Protein AF-A0A4V2YPP8-F1 (afdb_monomer_lite)

Organism: NCBI:txid190195

Foldseek 3Di:
DDWDQDPPRAIEAEQDPDPPDPDQWDDFQRYIYGPDDPVVVVQPLLVLLNVLNNVVCVVCVTPVCVVLLVVLQVVCCLFFVGSQQRRVSNVSSPVVSNVHDRGHTDHSVVSVVVVVVVVVPPDPDD

Secondary structure (DSSP, 8-state):
-EEEEPGGG-EEEE----S----SEEEETTEEEESS-GGGG--HHHHHHHHHHHHHHHHTTSTTHHHHHHHHHHHHHHHHS-SSTT-HHHHHT-TTTTTPPP-----HHHHHHHHHHHHHHS----

Sequence (126 aa):
AKVTRGPRGLFFANGYRLGFPVAGAFTIGNVVLSKHDVSYFDSELLVKHEERHSWQYFCLLGLPMLPLYVVGVVASWLLTGCPASRNPFERLASLQDGGYAERPVQPINRTVTQAFSALRSRPKAP

Radius of gyration: 16.11 Å; chains: 1; bounding box: 41×34×38 Å

Structure (mmCIF, N/CA/C/O backbone):
data_AF-A0A4V2YPP8-F1
#
_entry.id   AF-A0A4V2YPP8-F1
#
loop_
_atom_site.group_PDB
_atom_site.id
_atom_site.type_symbol
_atom_site.label_atom_id
_atom_site.label_alt_id
_atom_site.label_comp_id
_atom_site.label_asym_id
_atom_site.label_entity_id
_atom_site.label_seq_id
_atom_site.pdbx_PDB_ins_code
_atom_site.Cartn_x
_atom_site.Cartn_y
_atom_site.Cartn_z
_atom_site.occupancy
_atom_site.B_iso_or_equiv
_atom_site.auth_seq_id
_atom_site.auth_comp_id
_atom_site.auth_asym_id
_atom_site.auth_atom_id
_atom_site.pdbx_PDB_model_num
ATOM 1 N N . ALA A 1 1 ? 4.424 -14.856 -12.449 1.00 67.31 1 ALA A N 1
ATOM 2 C CA . ALA A 1 1 ? 4.455 -13.386 -12.368 1.00 67.31 1 ALA A CA 1
ATOM 3 C C . ALA A 1 1 ? 5.244 -12.861 -13.559 1.00 67.31 1 ALA A C 1
ATOM 5 O O . ALA A 1 1 ? 6.254 -13.468 -13.902 1.00 67.31 1 ALA A O 1
ATOM 6 N N . LYS A 1 2 ? 4.771 -11.798 -14.210 1.00 80.00 2 LYS A N 1
ATOM 7 C CA . LYS A 1 2 ? 5.473 -11.101 -15.294 1.00 80.00 2 LYS A CA 1
ATOM 8 C C . LYS A 1 2 ? 6.089 -9.835 -14.710 1.00 80.00 2 LYS A C 1
ATOM 10 O O . LYS A 1 2 ? 5.387 -9.088 -14.037 1.00 80.00 2 LYS A O 1
ATOM 15 N N . VAL A 1 3 ? 7.383 -9.623 -14.938 1.00 81.44 3 VAL A N 1
ATOM 16 C CA . VAL A 1 3 ? 8.091 -8.431 -14.456 1.00 81.44 3 VAL A CA 1
ATOM 17 C C . VAL A 1 3 ? 8.249 -7.447 -15.606 1.00 81.44 3 VAL A C 1
ATOM 19 O O . VAL A 1 3 ? 8.711 -7.813 -16.685 1.00 81.44 3 VAL A O 1
ATOM 22 N N . THR A 1 4 ? 7.872 -6.200 -15.365 1.00 83.12 4 THR A N 1
ATOM 23 C CA . THR A 1 4 ? 7.940 -5.101 -16.330 1.00 83.12 4 THR A CA 1
ATOM 24 C C . THR A 1 4 ? 8.600 -3.903 -15.666 1.00 83.12 4 THR A C 1
ATOM 26 O O . THR A 1 4 ? 8.417 -3.676 -14.473 1.00 83.12 4 THR A O 1
ATOM 29 N N . ARG A 1 5 ? 9.388 -3.130 -16.416 1.00 81.50 5 ARG A N 1
ATOM 30 C CA . ARG A 1 5 ? 9.942 -1.875 -15.896 1.00 81.50 5 ARG A CA 1
ATOM 31 C C . ARG A 1 5 ? 8.859 -0.806 -15.892 1.00 81.50 5 ARG A C 1
ATOM 33 O O . ARG A 1 5 ? 8.264 -0.535 -16.931 1.00 81.50 5 ARG A O 1
ATOM 40 N N . GLY A 1 6 ? 8.626 -0.237 -14.720 1.00 78.75 6 GLY A N 1
ATOM 41 C CA . GLY A 1 6 ? 7.782 0.922 -14.516 1.00 78.75 6 GLY A CA 1
ATOM 42 C C . GLY A 1 6 ? 8.563 2.232 -14.641 1.00 78.75 6 GLY A C 1
ATOM 43 O O . GLY A 1 6 ? 9.799 2.240 -14.700 1.00 78.75 6 GLY A O 1
ATOM 44 N N . PRO A 1 7 ? 7.851 3.365 -14.685 1.00 77.81 7 PRO A N 1
ATOM 45 C CA . PRO A 1 7 ? 8.468 4.681 -14.613 1.00 77.81 7 PRO A CA 1
ATOM 46 C C . PRO A 1 7 ? 9.205 4.876 -13.274 1.00 77.81 7 PRO A C 1
ATOM 48 O O . PRO A 1 7 ? 8.935 4.196 -12.284 1.00 77.81 7 PRO A O 1
ATOM 51 N N . ARG A 1 8 ? 10.150 5.827 -13.242 1.00 73.44 8 ARG A N 1
ATOM 52 C CA . ARG A 1 8 ? 10.857 6.271 -12.017 1.00 73.44 8 ARG A CA 1
ATOM 53 C C . ARG A 1 8 ? 11.686 5.182 -11.311 1.00 73.44 8 ARG A C 1
ATOM 55 O O . ARG A 1 8 ? 11.985 5.293 -10.130 1.00 73.44 8 ARG A O 1
ATOM 62 N N . GLY A 1 9 ? 12.103 4.151 -12.051 1.00 76.06 9 GLY A N 1
ATOM 63 C CA . GLY A 1 9 ? 12.982 3.086 -11.547 1.00 76.06 9 GLY A CA 1
ATOM 64 C C . GLY A 1 9 ? 12.264 1.961 -10.794 1.00 76.06 9 GLY A C 1
ATOM 65 O O . GLY A 1 9 ? 12.933 1.089 -10.234 1.00 76.06 9 GLY A O 1
ATOM 66 N N . LEU A 1 10 ? 10.927 1.961 -10.804 1.00 81.94 10 LEU A N 1
ATOM 67 C CA . LEU A 1 10 ? 10.106 0.902 -10.224 1.00 81.94 10 LEU A CA 1
ATOM 68 C C . LEU A 1 10 ? 10.043 -0.324 -11.143 1.00 81.94 10 LEU A C 1
ATOM 70 O O . LEU A 1 10 ? 10.106 -0.223 -12.369 1.00 81.94 10 LEU A O 1
ATOM 74 N N . PHE A 1 11 ? 9.884 -1.500 -10.552 1.00 82.88 11 PHE A N 1
ATOM 75 C CA . PHE A 1 11 ?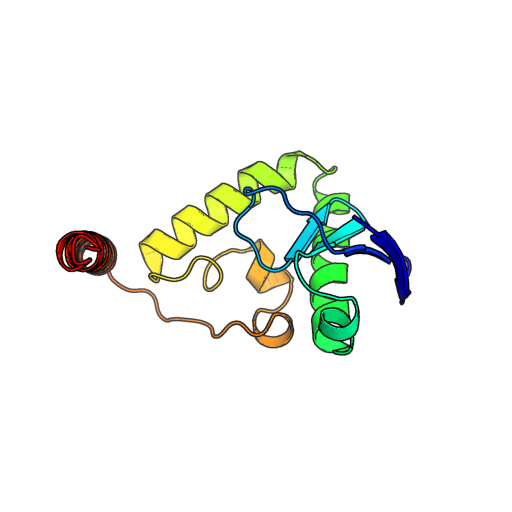 9.646 -2.758 -11.253 1.00 82.88 11 PHE A CA 1
ATOM 76 C C . PHE A 1 11 ? 8.258 -3.274 -10.891 1.00 82.88 11 PHE A C 1
ATOM 78 O O . PHE A 1 11 ? 7.978 -3.531 -9.728 1.00 82.88 11 PHE A O 1
ATOM 85 N N . PHE A 1 12 ? 7.396 -3.465 -11.882 1.00 84.25 12 PHE A N 1
ATOM 86 C CA . PHE A 1 12 ? 6.063 -4.025 -11.691 1.00 84.25 12 PHE A CA 1
ATOM 87 C C . PHE A 1 12 ? 6.107 -5.536 -11.875 1.00 84.25 12 PHE A C 1
ATOM 89 O O . PHE A 1 12 ? 6.377 -6.020 -12.976 1.00 84.25 12 PHE A O 1
ATOM 96 N N . ALA A 1 13 ? 5.857 -6.283 -10.806 1.00 83.12 13 ALA A N 1
ATOM 97 C CA . ALA A 1 13 ? 5.745 -7.733 -10.816 1.00 83.12 13 ALA A CA 1
ATOM 98 C C . ALA A 1 13 ? 4.267 -8.135 -10.714 1.00 83.12 13 ALA A C 1
ATOM 100 O O . ALA A 1 13 ? 3.697 -8.245 -9.627 1.00 83.12 13 ALA A O 1
ATOM 101 N N . ASN A 1 14 ? 3.653 -8.383 -11.869 1.00 79.44 14 ASN A N 1
ATOM 102 C CA . ASN A 1 14 ? 2.209 -8.565 -11.989 1.00 79.44 14 ASN A CA 1
ATOM 103 C C . ASN A 1 14 ? 1.825 -10.035 -12.175 1.00 79.44 14 ASN A C 1
ATOM 105 O O . ASN A 1 14 ? 2.621 -10.866 -12.636 1.00 79.44 14 ASN A O 1
ATOM 109 N N . GLY A 1 15 ? 0.583 -10.375 -11.827 1.00 68.19 15 GLY A N 1
ATOM 110 C CA . GLY A 1 15 ? 0.029 -11.714 -12.039 1.00 68.19 15 GLY A CA 1
ATOM 111 C C . GLY A 1 15 ? 0.655 -12.781 -11.138 1.00 68.19 15 GLY A C 1
ATOM 112 O O . GLY A 1 15 ? 0.883 -13.920 -11.565 1.00 68.19 15 GLY A O 1
ATOM 113 N N . TYR A 1 16 ? 0.996 -12.428 -9.897 1.00 68.38 16 TYR A N 1
ATOM 114 C CA . TYR A 1 16 ? 1.326 -13.435 -8.893 1.00 68.38 16 TYR A CA 1
ATOM 115 C C . TYR A 1 16 ? 0.027 -14.110 -8.398 1.00 68.38 16 TYR A C 1
ATOM 117 O O . TYR A 1 16 ? -0.991 -13.456 -8.179 1.00 68.38 16 TYR A O 1
ATOM 125 N N . ARG A 1 17 ? 0.034 -15.447 -8.287 1.00 62.94 17 ARG A N 1
ATOM 126 C CA . ARG A 1 17 ? -1.146 -16.268 -7.933 1.00 62.94 17 ARG A CA 1
ATOM 127 C C . ARG A 1 17 ? -1.128 -16.765 -6.484 1.00 62.94 17 ARG A C 1
ATOM 129 O O . ARG A 1 17 ? -1.943 -17.617 -6.136 1.00 62.94 17 ARG A O 1
ATOM 136 N N . LEU A 1 18 ? -0.192 -16.295 -5.656 1.00 58.72 18 LEU A N 1
ATOM 137 C CA . LEU A 1 18 ? -0.133 -16.729 -4.259 1.00 58.72 18 LEU A CA 1
ATOM 138 C C . LEU A 1 18 ? -1.355 -16.175 -3.515 1.00 58.72 18 LEU A C 1
ATOM 140 O O . LEU A 1 18 ? -1.759 -15.033 -3.718 1.00 58.72 18 LEU A O 1
ATOM 144 N N . GLY A 1 19 ? -1.953 -17.001 -2.655 1.00 55.66 19 GLY A N 1
ATOM 145 C CA . GLY A 1 19 ? -3.105 -16.617 -1.828 1.00 55.66 19 GLY A CA 1
ATOM 146 C C . GLY A 1 19 ? -2.765 -15.628 -0.706 1.00 55.66 19 GLY A C 1
ATOM 147 O O . GLY A 1 19 ? -3.645 -15.251 0.062 1.00 55.66 19 GLY A O 1
ATOM 148 N N . PHE A 1 20 ? -1.498 -15.230 -0.598 1.00 48.78 20 PHE A N 1
ATOM 149 C CA . PHE A 1 20 ? -0.956 -14.363 0.435 1.00 48.78 20 PHE A CA 1
ATOM 150 C C . PHE A 1 20 ? 0.190 -13.530 -0.161 1.00 48.78 20 PHE A C 1
ATOM 152 O O . PHE A 1 20 ? 1.037 -14.127 -0.837 1.00 48.78 20 PHE A O 1
ATOM 159 N N . PRO A 1 21 ? 0.260 -12.205 0.087 1.00 51.94 21 PRO A N 1
ATOM 160 C CA . PRO A 1 21 ? -0.628 -11.356 0.908 1.00 51.94 21 PRO A CA 1
ATOM 161 C C . PRO A 1 21 ? -1.951 -10.944 0.225 1.00 51.94 21 PRO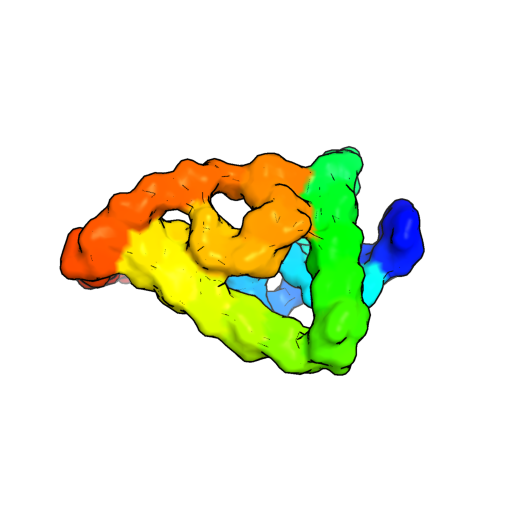 A C 1
ATOM 163 O O . PRO A 1 21 ? -1.984 -10.659 -0.964 1.00 51.94 21 PRO A O 1
ATOM 166 N N . VAL A 1 22 ? -3.056 -10.809 0.971 1.00 54.03 22 VAL A N 1
ATOM 167 C CA . VAL A 1 22 ? -4.358 -10.318 0.443 1.00 54.03 22 VAL A CA 1
ATOM 168 C C . VAL A 1 22 ? -4.351 -8.783 0.289 1.00 54.03 22 VAL A C 1
ATOM 170 O O . VAL A 1 22 ? -5.197 -8.082 0.835 1.00 54.03 22 VAL A O 1
ATOM 173 N N . ALA A 1 23 ? -3.354 -8.245 -0.408 1.00 57.38 23 ALA A N 1
ATOM 174 C CA . ALA A 1 23 ? -3.235 -6.831 -0.750 1.00 57.38 23 ALA A CA 1
ATOM 175 C C . ALA A 1 23 ? -3.284 -6.681 -2.280 1.00 57.38 23 ALA A C 1
ATOM 177 O O . ALA A 1 23 ? -2.695 -7.491 -2.998 1.00 57.38 23 ALA A O 1
ATOM 178 N N . GLY A 1 24 ? -4.022 -5.683 -2.783 1.00 58.81 24 GLY A N 1
ATOM 179 C CA . GLY A 1 24 ? -4.191 -5.446 -4.227 1.00 58.81 24 GLY A CA 1
ATOM 180 C C . GLY A 1 24 ? -2.868 -5.132 -4.937 1.00 58.81 24 GLY A C 1
ATOM 181 O O . GLY A 1 24 ? -2.625 -5.613 -6.047 1.00 58.81 24 GLY A O 1
ATOM 182 N N . ALA A 1 25 ? -1.983 -4.410 -4.253 1.00 65.56 25 ALA A N 1
ATOM 183 C CA . ALA A 1 25 ? -0.582 -4.223 -4.598 1.00 65.56 25 ALA A CA 1
ATOM 184 C C . ALA A 1 25 ? 0.243 -4.054 -3.308 1.00 65.56 25 ALA A C 1
ATOM 186 O O . ALA A 1 25 ? -0.309 -3.664 -2.277 1.00 65.56 25 ALA A O 1
ATOM 187 N N . PHE A 1 26 ? 1.529 -4.407 -3.331 1.00 71.56 26 PHE A N 1
ATOM 188 C CA . PHE A 1 26 ? 2.466 -4.110 -2.247 1.00 71.56 26 PHE A CA 1
ATOM 189 C C . PHE A 1 26 ? 3.891 -3.943 -2.772 1.00 71.56 26 PHE A C 1
ATOM 191 O O . PHE A 1 26 ? 4.317 -4.646 -3.689 1.00 71.56 26 PHE A O 1
ATOM 198 N N . THR A 1 27 ? 4.645 -3.042 -2.150 1.00 76.75 27 THR A N 1
ATOM 199 C CA . THR A 1 27 ? 6.006 -2.696 -2.564 1.00 76.75 27 THR A CA 1
ATOM 200 C C . THR A 1 27 ? 7.059 -3.375 -1.683 1.00 76.75 27 THR A C 1
ATOM 202 O O . THR A 1 27 ? 7.010 -3.299 -0.456 1.00 76.75 27 THR A O 1
ATOM 205 N N . ILE A 1 28 ? 8.036 -4.032 -2.317 1.00 77.44 28 ILE A N 1
ATOM 206 C CA . ILE A 1 28 ? 9.263 -4.551 -1.700 1.00 77.44 28 ILE A CA 1
ATOM 207 C C . ILE A 1 28 ? 10.451 -3.871 -2.378 1.00 77.44 28 ILE A C 1
ATOM 209 O O . ILE A 1 28 ? 10.802 -4.188 -3.517 1.00 77.44 28 ILE A O 1
ATOM 213 N N . GLY A 1 29 ? 11.104 -2.952 -1.670 1.00 81.31 29 GLY A N 1
ATOM 214 C CA . GLY A 1 29 ? 12.182 -2.154 -2.249 1.00 81.31 29 GLY A CA 1
ATOM 215 C C . GLY A 1 29 ? 11.659 -1.332 -3.416 1.00 81.31 29 GLY A C 1
ATOM 216 O O . GLY A 1 29 ? 10.769 -0.522 -3.235 1.00 81.31 29 GLY A O 1
ATOM 217 N N . ASN A 1 30 ? 12.195 -1.560 -4.608 1.00 83.50 30 ASN A N 1
ATOM 218 C CA . ASN A 1 30 ? 11.763 -0.936 -5.858 1.00 83.50 30 ASN A CA 1
ATOM 219 C C . ASN A 1 30 ? 10.827 -1.828 -6.691 1.00 83.50 30 ASN A C 1
ATOM 221 O O . ASN A 1 30 ? 10.520 -1.491 -7.834 1.00 83.50 30 ASN A O 1
ATOM 225 N N . VAL A 1 31 ? 10.417 -2.983 -6.164 1.00 82.62 31 VAL A N 1
ATOM 226 C CA . VAL A 1 31 ? 9.535 -3.926 -6.851 1.00 82.62 31 VAL A CA 1
ATOM 227 C C . VAL A 1 31 ? 8.130 -3.804 -6.277 1.00 82.62 31 VAL A C 1
ATOM 229 O O . VAL A 1 31 ? 7.893 -4.153 -5.124 1.00 82.62 31 VAL A O 1
ATOM 232 N N . VAL A 1 32 ? 7.187 -3.356 -7.094 1.00 82.62 32 VAL A N 1
ATOM 233 C CA . VAL A 1 32 ? 5.764 -3.320 -6.763 1.00 82.62 32 VAL A CA 1
ATOM 234 C C . VAL A 1 32 ? 5.129 -4.605 -7.273 1.00 82.62 32 VAL A C 1
ATOM 236 O O . VAL A 1 32 ? 5.126 -4.888 -8.473 1.00 82.62 32 VAL A O 1
ATOM 239 N N . LEU A 1 33 ? 4.605 -5.411 -6.360 1.00 80.69 33 LEU A N 1
ATOM 240 C CA . LEU A 1 33 ? 3.920 -6.654 -6.669 1.00 80.69 33 LEU A CA 1
ATOM 241 C C . LEU A 1 33 ? 2.419 -6.408 -6.708 1.00 80.69 33 LEU A C 1
ATOM 243 O O . LEU A 1 33 ? 1.856 -5.895 -5.747 1.00 80.69 33 LEU A O 1
ATOM 247 N N . SER A 1 34 ? 1.752 -6.823 -7.783 1.00 77.50 34 SER A N 1
ATOM 248 C CA . SER A 1 34 ? 0.291 -6.768 -7.867 1.00 77.50 34 SER A CA 1
ATOM 249 C C . SER A 1 34 ? -0.298 -8.058 -8.419 1.00 77.50 34 SER A C 1
ATOM 251 O O . SER A 1 34 ? 0.304 -8.781 -9.220 1.00 77.50 34 SER A O 1
ATOM 253 N N . LYS A 1 35 ? -1.519 -8.361 -7.975 1.00 73.81 35 LYS A N 1
ATOM 254 C CA . LYS A 1 35 ? -2.343 -9.410 -8.580 1.00 73.81 35 LYS A CA 1
ATOM 255 C C . LYS A 1 35 ? -2.990 -8.936 -9.890 1.00 73.81 35 LYS A C 1
ATOM 257 O O . LYS A 1 35 ? -3.350 -9.775 -10.712 1.00 73.81 35 LYS A O 1
ATOM 262 N N . HIS A 1 36 ? -3.135 -7.624 -10.070 1.00 72.81 36 HIS A N 1
ATOM 263 C CA . HIS A 1 36 ? -3.764 -7.006 -11.233 1.00 72.81 36 HIS A CA 1
ATOM 264 C C . HIS A 1 36 ? -2.786 -6.852 -12.407 1.00 72.81 36 HIS A C 1
ATOM 266 O O . HIS A 1 36 ? -1.571 -7.014 -12.258 1.00 72.81 36 HIS A O 1
ATOM 272 N N . ASP A 1 37 ? -3.334 -6.578 -13.592 1.00 69.44 37 ASP A N 1
ATOM 273 C CA . ASP A 1 37 ? -2.556 -6.291 -14.797 1.00 69.44 37 ASP A CA 1
ATOM 274 C C . ASP A 1 37 ? -1.850 -4.935 -14.722 1.00 69.44 37 ASP A C 1
ATOM 276 O O . ASP A 1 37 ? -2.136 -4.102 -13.866 1.00 69.44 37 ASP A O 1
ATOM 280 N N . VAL A 1 38 ? -0.900 -4.707 -15.636 1.00 69.00 38 VAL A N 1
ATOM 281 C CA . VAL A 1 38 ? -0.071 -3.485 -15.647 1.00 69.00 38 VAL A CA 1
ATOM 282 C C . VAL A 1 38 ? -0.883 -2.202 -15.798 1.00 69.00 38 VAL A C 1
ATOM 284 O O . VAL A 1 38 ? -0.468 -1.179 -15.269 1.00 69.00 38 VAL A O 1
ATOM 287 N N . SER A 1 39 ? -2.067 -2.286 -16.410 1.00 71.81 39 SER A N 1
ATOM 288 C CA . SER A 1 39 ? -3.013 -1.174 -16.538 1.00 71.81 39 SER A CA 1
ATOM 289 C C . SER A 1 39 ? -3.530 -0.658 -15.194 1.00 71.81 39 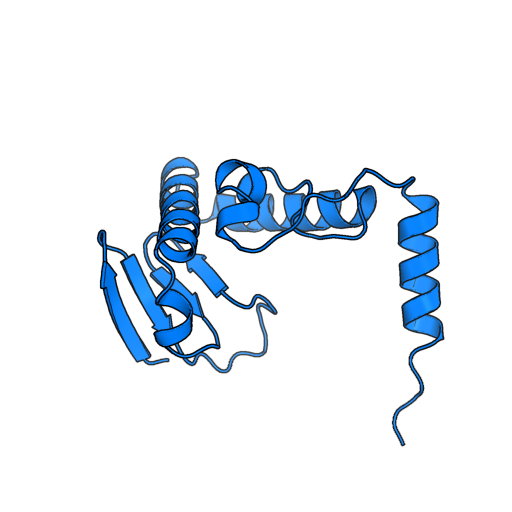SER A C 1
ATOM 291 O O . SER A 1 39 ? -4.022 0.461 -15.099 1.00 71.81 39 SER A O 1
ATOM 293 N N . TYR A 1 40 ? -3.401 -1.444 -14.119 1.00 70.56 40 TYR A N 1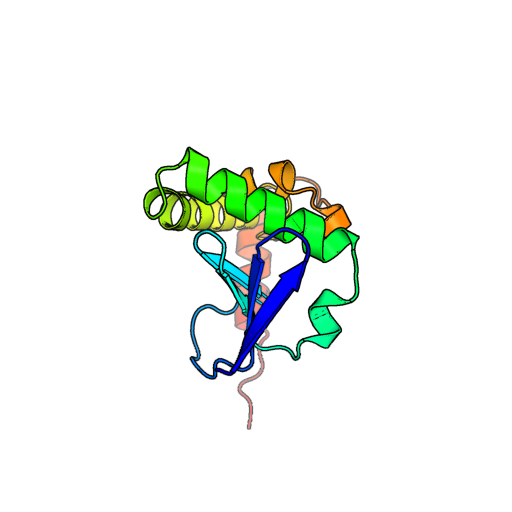
ATOM 294 C CA . TYR A 1 40 ? -3.684 -0.969 -12.765 1.00 70.56 40 TYR A CA 1
ATOM 295 C C . TYR A 1 40 ? -2.775 0.209 -12.374 1.00 70.56 40 TYR A C 1
ATOM 297 O O . TYR A 1 40 ? -3.199 1.082 -11.624 1.00 70.56 40 TYR A O 1
ATOM 305 N N . PHE A 1 41 ? -1.561 0.275 -12.932 1.00 72.44 41 PHE A N 1
ATOM 306 C CA . PHE A 1 41 ? -0.573 1.325 -12.675 1.00 72.44 41 PHE A CA 1
ATOM 307 C C . PHE A 1 41 ? -0.594 2.471 -13.698 1.00 72.44 41 PHE A C 1
ATOM 309 O O . PHE A 1 41 ? 0.337 3.273 -13.719 1.00 72.44 41 PHE A O 1
ATOM 316 N N . ASP A 1 42 ? -1.646 2.594 -14.514 1.00 77.88 42 ASP A N 1
ATOM 317 C CA . ASP A 1 42 ? -1.777 3.709 -15.468 1.00 77.88 42 ASP A CA 1
ATOM 318 C C . ASP A 1 42 ? -2.014 5.061 -14.762 1.00 77.88 42 ASP A C 1
ATOM 320 O O . ASP A 1 42 ? -1.788 6.127 -15.336 1.00 77.88 42 ASP A O 1
ATOM 324 N N . SER A 1 43 ? -2.436 5.039 -13.493 1.00 79.94 43 SER A N 1
ATOM 325 C CA . SER A 1 43 ? -2.582 6.242 -12.672 1.00 79.94 43 SER A CA 1
ATOM 326 C C . SER A 1 43 ? -1.229 6.740 -12.158 1.00 79.94 43 SER A C 1
ATOM 328 O O . SER A 1 43 ? -0.586 6.094 -11.329 1.00 79.94 43 SER A O 1
ATOM 330 N N . GLU A 1 44 ? -0.829 7.946 -12.571 1.00 80.81 44 GLU A N 1
ATOM 331 C CA . GLU A 1 44 ? 0.396 8.597 -12.083 1.00 80.81 44 GLU A CA 1
ATOM 332 C C . GLU A 1 44 ? 0.382 8.802 -10.557 1.00 80.81 44 GLU A C 1
ATOM 334 O O . GLU A 1 44 ? 1.423 8.718 -9.902 1.00 80.81 44 GLU A O 1
ATOM 339 N N . LEU A 1 45 ? -0.797 9.039 -9.972 1.00 82.69 45 LEU A N 1
ATOM 340 C CA . LEU A 1 45 ? -0.954 9.178 -8.522 1.00 82.69 45 LEU A CA 1
ATOM 341 C C . LEU A 1 45 ? -0.632 7.863 -7.808 1.00 82.69 45 LEU A C 1
ATOM 343 O O . LEU A 1 45 ? 0.135 7.860 -6.847 1.00 82.69 45 LEU A O 1
ATOM 347 N N . LEU A 1 46 ? -1.127 6.743 -8.338 1.00 81.12 46 LEU A N 1
ATOM 348 C CA . LEU A 1 46 ? -0.846 5.426 -7.777 1.00 81.12 46 LEU A CA 1
ATOM 349 C C . LEU A 1 46 ? 0.649 5.094 -7.871 1.00 81.12 46 LEU A C 1
ATOM 351 O O . LEU A 1 46 ? 1.242 4.597 -6.920 1.00 81.12 46 LEU A O 1
ATOM 355 N N . VAL A 1 47 ? 1.298 5.442 -8.983 1.00 81.75 47 VAL A N 1
ATOM 356 C CA . VAL A 1 47 ? 2.752 5.271 -9.134 1.00 81.75 47 VAL A CA 1
ATOM 357 C C . VAL A 1 47 ? 3.527 6.084 -8.088 1.00 81.75 47 VAL A C 1
ATOM 359 O O . VAL A 1 47 ? 4.478 5.570 -7.500 1.00 81.75 47 VAL A O 1
ATOM 362 N N . LYS A 1 48 ? 3.122 7.333 -7.813 1.00 84.44 48 LYS A N 1
ATOM 363 C CA . LYS A 1 48 ? 3.736 8.166 -6.759 1.00 84.44 48 LYS A CA 1
ATOM 364 C C . LYS A 1 48 ? 3.528 7.577 -5.365 1.00 84.44 48 LYS A C 1
ATOM 366 O O . LYS A 1 48 ? 4.423 7.664 -4.527 1.00 84.44 48 LYS A O 1
ATOM 371 N N . HIS A 1 49 ? 2.371 6.975 -5.111 1.00 85.75 49 HIS A N 1
ATOM 372 C CA . HIS A 1 49 ? 2.089 6.275 -3.860 1.00 85.75 49 HIS A CA 1
ATOM 373 C C . HIS A 1 49 ? 3.061 5.099 -3.642 1.00 85.75 49 HIS A C 1
ATOM 375 O O . HIS A 1 49 ? 3.739 5.040 -2.614 1.00 85.75 49 HIS A O 1
ATOM 381 N N . GLU A 1 50 ? 3.235 4.237 -4.645 1.00 82.81 50 GLU A N 1
ATOM 382 C CA . GLU A 1 50 ? 4.162 3.094 -4.575 1.00 82.81 50 GLU A CA 1
ATOM 383 C C . GLU A 1 50 ? 5.642 3.523 -4.503 1.00 82.81 50 GLU A C 1
ATOM 385 O O . GLU A 1 50 ? 6.463 2.904 -3.819 1.00 82.81 50 GLU A O 1
ATOM 390 N N . GLU A 1 51 ? 6.004 4.636 -5.147 1.00 84.81 51 GLU A N 1
ATOM 391 C CA . GLU A 1 51 ? 7.339 5.231 -5.019 1.00 84.81 51 GLU A CA 1
ATOM 392 C C . GLU A 1 51 ? 7.639 5.651 -3.574 1.00 84.81 51 GLU A C 1
ATOM 394 O O . GLU A 1 51 ? 8.733 5.397 -3.065 1.00 84.81 51 GLU A O 1
ATOM 399 N N . ARG A 1 52 ? 6.676 6.264 -2.875 1.00 86.12 52 ARG A N 1
ATOM 400 C CA . ARG A 1 52 ? 6.862 6.641 -1.465 1.00 86.12 52 ARG A CA 1
ATOM 401 C C . ARG A 1 52 ? 7.049 5.409 -0.583 1.00 86.12 52 ARG A C 1
ATOM 403 O O . ARG A 1 52 ? 7.893 5.444 0.311 1.00 86.12 52 ARG A O 1
ATOM 410 N N . HIS A 1 53 ? 6.349 4.309 -0.856 1.00 83.88 53 HIS A N 1
ATOM 411 C CA . HIS A 1 53 ? 6.609 3.037 -0.177 1.00 83.88 53 HIS A CA 1
ATOM 412 C C . HIS A 1 53 ? 8.001 2.481 -0.476 1.00 83.88 53 HIS A C 1
ATOM 414 O O . HIS A 1 53 ? 8.657 1.967 0.430 1.00 83.88 53 HIS A O 1
ATOM 420 N N . SER A 1 54 ? 8.498 2.654 -1.701 1.00 83.56 54 SER A N 1
ATOM 421 C CA . SER A 1 54 ? 9.862 2.253 -2.060 1.00 83.56 54 SER A CA 1
ATOM 422 C C . SER A 1 54 ? 10.907 3.022 -1.247 1.00 83.56 54 SER A C 1
ATOM 424 O O . SER A 1 54 ? 11.852 2.438 -0.712 1.00 83.56 54 SER A O 1
ATOM 426 N N . TRP A 1 55 ? 10.699 4.330 -1.074 1.00 82.38 55 TRP A N 1
ATOM 427 C CA . TRP A 1 55 ? 11.535 5.169 -0.214 1.00 82.38 55 TRP A CA 1
ATOM 428 C C . TRP A 1 55 ? 11.437 4.790 1.262 1.00 82.38 55 TRP A C 1
ATOM 430 O O . TRP A 1 55 ? 12.460 4.716 1.935 1.00 82.38 55 TRP A O 1
ATOM 440 N N . GLN A 1 56 ? 10.239 4.492 1.768 1.00 82.94 56 GLN A N 1
ATOM 441 C CA . GLN A 1 56 ? 10.062 3.994 3.136 1.00 82.94 56 GLN A CA 1
ATOM 442 C C . GLN A 1 56 ? 10.828 2.686 3.351 1.00 82.94 56 GLN A C 1
ATOM 444 O O . GLN A 1 56 ? 11.513 2.544 4.362 1.00 82.94 56 GLN A O 1
ATOM 449 N N . TYR A 1 57 ? 10.764 1.767 2.383 1.00 81.94 57 TYR A N 1
ATOM 450 C CA . TYR A 1 57 ? 11.491 0.501 2.422 1.00 81.94 57 TYR A CA 1
ATOM 451 C C . TYR A 1 57 ? 12.998 0.745 2.485 1.00 81.94 57 TYR A C 1
ATOM 453 O O . TYR A 1 57 ? 13.686 0.150 3.310 1.00 81.94 57 TYR A O 1
ATOM 461 N N . PHE A 1 58 ? 13.510 1.673 1.674 1.00 84.00 58 PHE A N 1
ATOM 462 C CA . PHE A 1 58 ? 14.912 2.080 1.716 1.00 84.00 58 PHE A CA 1
ATOM 463 C C . PHE A 1 58 ? 15.304 2.696 3.073 1.00 84.00 58 PHE A C 1
ATOM 465 O O . PHE A 1 58 ? 16.284 2.266 3.681 1.00 84.00 58 PHE A O 1
ATOM 472 N N . CYS A 1 59 ? 14.515 3.642 3.595 1.00 81.50 59 CYS A N 1
ATOM 473 C CA . CYS A 1 59 ? 14.771 4.303 4.880 1.00 81.50 59 CYS A CA 1
ATOM 474 C C . CYS A 1 59 ? 14.739 3.342 6.079 1.00 81.50 59 CYS A C 1
ATOM 476 O O . CYS A 1 59 ? 15.456 3.557 7.052 1.00 81.50 59 CYS A O 1
ATOM 478 N N . LEU A 1 60 ? 13.928 2.283 6.019 1.00 80.44 60 LEU A N 1
ATOM 479 C CA . LEU A 1 60 ? 13.815 1.262 7.068 1.00 80.44 60 LEU A CA 1
ATOM 480 C C . LEU A 1 60 ? 14.783 0.088 6.896 1.00 80.44 60 LEU A C 1
ATOM 482 O O . LEU A 1 60 ? 14.608 -0.933 7.559 1.00 80.44 60 LEU A O 1
ATOM 486 N N . LEU A 1 61 ? 15.794 0.214 6.025 1.00 77.69 61 LEU A N 1
ATOM 487 C CA . LEU A 1 61 ? 16.755 -0.857 5.713 1.00 77.69 61 LEU A CA 1
ATOM 488 C C . LEU A 1 61 ? 16.065 -2.147 5.225 1.00 77.69 61 LEU A C 1
ATOM 490 O O . LEU A 1 61 ? 16.570 -3.261 5.365 1.00 77.69 61 LEU A O 1
ATOM 494 N N . GLY A 1 62 ? 14.888 -1.989 4.628 1.00 78.25 62 GLY A N 1
ATOM 495 C CA . GLY A 1 62 ? 14.112 -3.025 3.982 1.00 78.25 62 GLY A CA 1
ATOM 496 C C . GLY A 1 62 ? 13.177 -3.797 4.898 1.00 78.25 62 GLY A C 1
ATOM 497 O O . GLY A 1 62 ? 12.076 -3.340 5.202 1.00 78.25 62 GLY A O 1
ATOM 498 N N . LEU A 1 63 ? 13.585 -5.006 5.292 1.00 74.81 63 LEU A N 1
ATOM 499 C CA . LEU A 1 63 ? 12.709 -5.984 5.948 1.00 74.81 63 LEU A CA 1
ATOM 500 C C . LEU A 1 63 ? 11.981 -5.484 7.207 1.00 74.81 63 LEU A C 1
ATOM 502 O O . LEU A 1 63 ? 10.833 -5.898 7.371 1.00 74.81 63 LEU A O 1
ATOM 506 N N . PRO A 1 64 ? 12.548 -4.602 8.063 1.00 82.44 64 PRO A N 1
ATOM 507 C CA . PRO A 1 64 ? 11.829 -4.052 9.214 1.00 82.44 64 PRO A CA 1
ATOM 508 C C . PRO A 1 64 ? 10.527 -3.334 8.850 1.00 82.44 64 PRO A C 1
ATOM 510 O O . PRO A 1 64 ? 9.596 -3.317 9.651 1.00 82.44 64 PRO A O 1
ATOM 513 N N . MET A 1 65 ? 10.412 -2.791 7.636 1.00 80.38 65 MET A N 1
ATOM 514 C CA . MET A 1 65 ? 9.184 -2.137 7.189 1.00 80.38 65 MET A CA 1
ATOM 515 C C . MET A 1 65 ? 7.984 -3.090 7.214 1.00 80.38 65 MET A C 1
ATOM 517 O O . MET A 1 65 ? 6.905 -2.680 7.624 1.00 80.38 65 MET A O 1
ATOM 521 N N . LEU A 1 66 ? 8.154 -4.359 6.828 1.00 77.56 66 LEU A N 1
ATOM 522 C CA . LEU A 1 66 ? 7.050 -5.319 6.727 1.00 77.56 66 LEU A CA 1
ATOM 523 C C . LEU A 1 66 ? 6.337 -5.576 8.070 1.00 77.56 66 LEU A C 1
ATOM 525 O O . LEU A 1 66 ? 5.120 -5.383 8.129 1.00 77.56 66 LEU A O 1
ATOM 529 N N . PRO A 1 67 ? 7.021 -5.969 9.166 1.00 79.81 67 PRO A N 1
ATOM 530 C CA . PRO A 1 67 ? 6.360 -6.153 10.452 1.00 79.81 67 PRO A CA 1
ATOM 531 C C . PRO A 1 67 ? 5.801 -4.837 11.004 1.00 79.81 67 PRO A C 1
ATOM 533 O O . PRO A 1 67 ? 4.686 -4.841 11.522 1.00 79.81 67 PRO A O 1
ATOM 536 N N . LEU A 1 68 ? 6.502 -3.703 10.850 1.00 81.62 68 LEU A N 1
ATOM 537 C CA . LEU A 1 68 ? 5.974 -2.404 11.289 1.00 81.62 68 LEU A CA 1
ATOM 538 C C . LEU A 1 68 ? 4.706 -2.007 10.520 1.00 81.62 68 LEU A C 1
ATOM 540 O O . LEU A 1 68 ? 3.763 -1.482 11.112 1.00 81.62 68 LEU A O 1
ATOM 544 N N . TYR A 1 69 ? 4.658 -2.290 9.221 1.00 81.00 69 TYR A N 1
ATOM 545 C CA . TYR A 1 69 ? 3.491 -2.053 8.385 1.00 81.00 69 TYR A CA 1
ATOM 546 C C . TYR A 1 69 ? 2.306 -2.909 8.840 1.00 81.00 69 TYR A C 1
ATOM 548 O O . TYR A 1 69 ? 1.203 -2.392 9.004 1.00 81.00 69 TYR A O 1
ATOM 556 N N . VAL A 1 70 ? 2.531 -4.197 9.130 1.00 80.50 70 VAL A N 1
ATOM 557 C CA . VAL A 1 70 ? 1.492 -5.092 9.669 1.00 80.50 70 VAL A CA 1
ATOM 558 C C . VAL A 1 70 ? 0.967 -4.586 11.013 1.00 80.50 70 VAL A C 1
ATOM 560 O O . VAL A 1 70 ? -0.245 -4.561 11.227 1.00 80.50 70 VAL A O 1
ATOM 563 N N . VAL A 1 71 ? 1.846 -4.123 11.904 1.00 82.81 71 VAL A N 1
ATOM 564 C CA . VAL A 1 71 ? 1.434 -3.503 13.173 1.00 82.81 71 VAL A CA 1
ATOM 565 C C . VAL A 1 71 ? 0.583 -2.255 12.916 1.00 82.81 71 VAL A C 1
ATOM 567 O O . VAL A 1 71 ? -0.471 -2.098 13.534 1.00 82.81 71 VAL A O 1
ATOM 570 N N . GLY A 1 72 ? 0.985 -1.408 11.964 1.00 81.38 72 GLY A N 1
ATOM 571 C CA . GLY A 1 72 ? 0.223 -0.232 11.537 1.00 81.38 72 GLY A CA 1
ATOM 572 C C . GLY A 1 72 ? -1.166 -0.584 11.002 1.00 81.38 72 GLY A C 1
ATOM 573 O O . GLY A 1 72 ? -2.147 0.057 11.377 1.00 81.38 72 GLY A O 1
ATOM 574 N N . VAL A 1 73 ? -1.269 -1.644 10.197 1.00 82.69 73 VAL A N 1
ATOM 575 C CA . VAL A 1 73 ? -2.535 -2.186 9.685 1.00 82.69 73 VAL A CA 1
ATOM 576 C C . VAL A 1 73 ? -3.446 -2.645 10.821 1.00 82.69 73 VAL A C 1
ATOM 578 O O . VAL A 1 73 ? -4.611 -2.251 10.865 1.00 82.69 73 VAL A O 1
ATOM 581 N N . VAL A 1 74 ? -2.930 -3.447 11.758 1.00 81.06 74 VAL A N 1
ATOM 582 C CA . VAL A 1 74 ? -3.713 -3.971 12.889 1.00 81.06 74 VAL A CA 1
ATOM 583 C C . VAL A 1 74 ? -4.187 -2.832 13.791 1.00 81.06 74 VAL A C 1
ATOM 585 O O . VAL A 1 74 ? -5.370 -2.761 14.121 1.00 81.06 74 VAL A O 1
ATOM 588 N N . ALA A 1 75 ? -3.298 -1.900 14.140 1.00 81.44 75 ALA A N 1
ATOM 589 C CA . ALA A 1 75 ? -3.643 -0.739 14.954 1.00 81.44 75 ALA A CA 1
ATOM 590 C C . ALA A 1 75 ? -4.677 0.158 14.256 1.00 81.44 75 ALA A C 1
ATOM 592 O O . ALA A 1 75 ? -5.669 0.561 14.866 1.00 81.44 75 ALA A O 1
ATOM 593 N N . SER A 1 76 ? -4.489 0.429 12.962 1.00 80.94 76 SER A N 1
ATOM 594 C CA . SER A 1 76 ? -5.430 1.220 12.170 1.00 80.94 76 SER A CA 1
ATOM 595 C C . SER A 1 76 ? -6.800 0.561 12.100 1.00 80.94 76 SER A C 1
ATOM 597 O O . SER A 1 76 ? -7.820 1.227 12.301 1.00 80.94 76 SER A O 1
ATOM 599 N N . TRP A 1 77 ? -6.827 -0.750 11.860 1.00 79.69 77 TRP A N 1
ATOM 600 C CA . TRP A 1 77 ? -8.060 -1.514 11.800 1.00 79.69 77 TRP A CA 1
ATOM 601 C C . TRP A 1 77 ? -8.794 -1.489 13.139 1.00 79.69 77 TRP A C 1
ATOM 603 O O . TRP A 1 77 ? -9.974 -1.166 13.149 1.00 79.69 77 TRP A O 1
ATOM 613 N N . LEU A 1 78 ? -8.111 -1.700 14.268 1.00 78.19 78 LEU A N 1
ATOM 614 C CA . LEU A 1 78 ? -8.723 -1.626 15.602 1.00 78.19 78 LEU A CA 1
ATOM 615 C C . LEU A 1 78 ? -9.333 -0.246 15.897 1.00 78.19 78 LEU A C 1
ATOM 617 O O . LEU A 1 78 ? -10.424 -0.159 16.465 1.00 78.19 78 LEU A O 1
ATOM 621 N N . LEU A 1 79 ? -8.654 0.827 15.482 1.00 77.75 79 LEU A N 1
ATOM 622 C CA . LEU A 1 79 ? -9.053 2.208 15.768 1.00 77.75 79 LEU A CA 1
ATOM 623 C C . LEU A 1 79 ? -10.102 2.779 14.801 1.00 77.75 79 LEU A C 1
ATOM 625 O O . LEU A 1 79 ? -10.815 3.707 15.169 1.00 77.75 79 LEU A O 1
ATOM 629 N N . THR A 1 80 ? -10.183 2.299 13.558 1.00 73.56 80 THR A N 1
ATOM 630 C CA . THR A 1 80 ? -11.026 2.925 12.510 1.00 73.56 80 THR A CA 1
ATOM 631 C C . THR A 1 80 ? -11.895 1.943 11.723 1.00 73.56 80 THR A C 1
ATOM 633 O O . THR A 1 80 ? -12.719 2.362 10.909 1.00 73.56 80 THR A O 1
ATOM 636 N N . GLY A 1 81 ? -11.702 0.636 11.911 1.00 70.88 81 GLY A N 1
ATOM 637 C CA . GLY A 1 81 ? -12.285 -0.408 11.066 1.00 70.88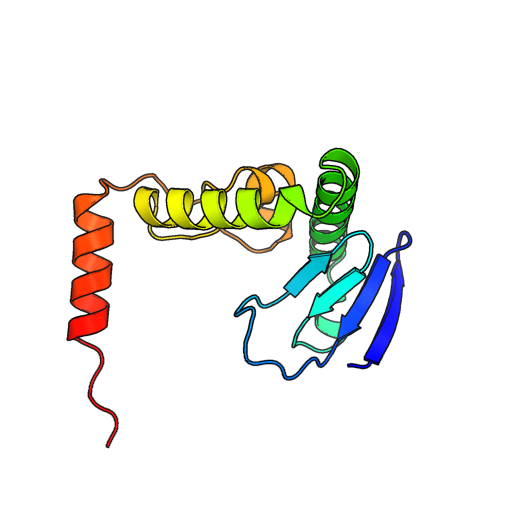 81 GLY A CA 1
ATOM 638 C C . GLY A 1 81 ? -11.693 -0.465 9.653 1.00 70.88 81 GLY A C 1
ATOM 639 O O . GLY A 1 81 ? -12.186 -1.222 8.819 1.00 70.88 81 GLY A O 1
ATOM 640 N N . CYS A 1 82 ? -10.650 0.319 9.360 1.00 74.19 82 CYS A N 1
ATOM 641 C CA . CYS A 1 82 ? -9.962 0.355 8.073 1.00 74.19 82 CYS A CA 1
ATOM 642 C C . CYS A 1 82 ? -8.452 0.144 8.273 1.00 74.19 82 CYS A C 1
ATOM 644 O O . CYS A 1 82 ? -7.852 0.823 9.107 1.00 74.19 82 CYS A O 1
ATOM 646 N N . PRO A 1 83 ? -7.808 -0.765 7.524 1.00 73.88 83 PRO A N 1
ATOM 647 C CA . PRO A 1 83 ? -6.380 -1.045 7.678 1.00 73.88 83 PRO A CA 1
ATOM 648 C C . PRO A 1 83 ? -5.473 0.122 7.249 1.00 73.88 83 PRO A C 1
ATOM 650 O O . PRO A 1 83 ? -4.361 0.229 7.752 1.00 73.88 83 PRO A O 1
ATOM 653 N N . ALA A 1 84 ? -5.941 1.008 6.361 1.00 76.69 84 ALA A N 1
ATOM 654 C CA . ALA A 1 84 ? -5.116 2.078 5.794 1.00 76.69 84 ALA A CA 1
ATOM 655 C C . ALA A 1 84 ? -5.239 3.424 6.534 1.00 76.69 84 ALA A C 1
ATOM 657 O O . ALA A 1 84 ? -4.253 4.136 6.692 1.00 76.69 84 ALA A O 1
ATOM 658 N N . SER A 1 85 ? -6.425 3.782 7.045 1.00 75.25 85 SER A N 1
ATOM 659 C CA . SER A 1 85 ? -6.741 5.162 7.471 1.00 75.25 85 SER A CA 1
ATOM 660 C C . SER A 1 85 ? -5.827 5.756 8.560 1.00 75.25 85 SER A C 1
ATOM 662 O O . SER A 1 85 ? -5.635 6.969 8.621 1.00 75.25 85 SER A O 1
ATOM 664 N N . ARG A 1 86 ? -5.268 4.926 9.441 1.00 77.62 86 ARG A N 1
ATOM 665 C CA . ARG A 1 86 ? -4.365 5.316 10.536 1.00 77.62 86 ARG A CA 1
ATOM 666 C C . ARG A 1 86 ? -2.995 4.651 10.442 1.00 77.62 86 ARG A C 1
ATOM 668 O O . ARG A 1 86 ? -2.193 4.816 11.357 1.00 77.62 86 ARG A O 1
ATOM 675 N N . ASN A 1 87 ? -2.709 3.938 9.357 1.00 81.38 87 ASN A N 1
ATOM 676 C CA . ASN A 1 87 ? -1.393 3.360 9.150 1.00 81.38 87 ASN A CA 1
ATOM 677 C C . ASN A 1 87 ? -0.406 4.494 8.786 1.00 81.38 87 ASN A C 1
ATOM 679 O O . ASN A 1 87 ? -0.629 5.190 7.792 1.00 81.38 87 ASN A O 1
ATOM 683 N N . PRO A 1 88 ? 0.662 4.734 9.573 1.00 78.94 88 PRO A N 1
ATOM 684 C CA . PRO A 1 88 ? 1.609 5.814 9.298 1.00 78.94 88 PRO A CA 1
ATOM 685 C C . PRO A 1 88 ? 2.261 5.674 7.920 1.00 78.94 88 PRO A C 1
ATOM 687 O O . PRO A 1 88 ? 2.469 6.684 7.255 1.00 78.94 88 PRO A O 1
ATOM 690 N N . PHE A 1 89 ? 2.508 4.445 7.462 1.00 82.06 89 PHE A N 1
ATOM 691 C CA . PHE A 1 89 ? 3.080 4.167 6.144 1.00 82.06 89 PHE A CA 1
ATOM 692 C C . PHE A 1 89 ? 2.172 4.648 5.013 1.00 82.06 89 PHE A C 1
ATOM 694 O O . PHE A 1 89 ? 2.626 5.353 4.117 1.00 82.06 89 PHE A O 1
ATOM 701 N N . GLU A 1 90 ? 0.879 4.348 5.114 1.00 80.62 90 GLU A N 1
ATOM 702 C CA . GLU A 1 90 ? -0.155 4.753 4.155 1.00 80.62 90 GLU A CA 1
ATOM 703 C C . GLU A 1 90 ? -0.394 6.269 4.167 1.00 80.62 90 GLU A C 1
ATOM 705 O O . GLU A 1 90 ? -0.569 6.900 3.126 1.00 80.62 90 GLU A O 1
ATOM 710 N N . ARG A 1 91 ? -0.345 6.896 5.350 1.00 82.38 91 ARG A N 1
ATOM 711 C CA . ARG A 1 91 ? -0.457 8.358 5.474 1.00 82.38 91 ARG A CA 1
ATOM 712 C C . ARG A 1 91 ? 0.740 9.075 4.867 1.00 82.38 91 ARG A C 1
ATOM 714 O O . ARG A 1 91 ? 0.555 10.044 4.138 1.00 82.38 91 ARG A O 1
ATOM 721 N N . LEU A 1 92 ? 1.948 8.590 5.147 1.00 80.94 92 LEU A N 1
ATOM 722 C CA . LEU A 1 92 ? 3.185 9.095 4.549 1.00 80.94 92 LEU A CA 1
ATOM 723 C C . LEU A 1 92 ? 3.208 8.859 3.031 1.00 80.94 92 LEU A C 1
ATOM 725 O O . LEU A 1 92 ? 3.756 9.675 2.295 1.00 80.94 92 LEU A O 1
ATOM 729 N N . ALA A 1 93 ? 2.578 7.783 2.556 1.00 78.81 93 ALA A N 1
ATOM 730 C CA . ALA A 1 93 ? 2.420 7.488 1.136 1.00 78.81 93 ALA A CA 1
ATOM 731 C C . ALA A 1 93 ? 1.255 8.244 0.464 1.00 78.81 93 ALA A C 1
ATOM 733 O O . ALA A 1 93 ? 1.067 8.107 -0.741 1.00 78.81 93 ALA A O 1
ATOM 734 N N . SER A 1 94 ? 0.540 9.105 1.200 1.00 78.94 94 SER A N 1
ATOM 735 C CA . SER A 1 94 ? -0.696 9.791 0.791 1.00 78.94 94 SER A CA 1
ATOM 736 C C . SER A 1 94 ? -1.841 8.829 0.458 1.00 78.94 94 SER A C 1
ATOM 738 O O . SER A 1 94 ? -1.904 8.250 -0.623 1.00 78.94 94 SER A O 1
ATOM 740 N N . LEU A 1 95 ? -2.805 8.731 1.379 1.00 78.81 95 LEU A N 1
ATOM 741 C CA . LEU A 1 95 ? -3.994 7.875 1.258 1.00 78.81 95 LEU A CA 1
ATOM 742 C C . LEU A 1 95 ? -4.780 8.116 -0.039 1.00 78.81 95 LEU A C 1
ATOM 744 O O . LEU A 1 95 ? -5.210 7.162 -0.678 1.00 78.81 95 LEU A O 1
ATOM 748 N N . GLN A 1 96 ? -4.941 9.383 -0.430 1.00 78.19 96 GLN A N 1
ATOM 749 C CA . GLN A 1 96 ? -5.704 9.772 -1.621 1.00 78.19 96 GLN A CA 1
ATOM 750 C C . GLN A 1 96 ? -5.069 9.232 -2.907 1.00 78.19 96 GLN A C 1
ATOM 752 O O . GLN A 1 96 ? -5.781 8.765 -3.791 1.00 78.19 96 GLN A O 1
ATOM 757 N N . ASP A 1 97 ? -3.736 9.226 -2.967 1.00 77.31 97 ASP A N 1
ATOM 758 C CA . ASP A 1 97 ? -2.978 8.745 -4.123 1.00 77.31 97 ASP A CA 1
ATOM 759 C C . ASP A 1 97 ? -3.092 7.216 -4.275 1.00 77.31 97 ASP A C 1
ATOM 761 O O . ASP A 1 97 ? -3.102 6.705 -5.392 1.00 77.31 97 ASP A O 1
ATOM 765 N N . GLY A 1 98 ? -3.252 6.498 -3.155 1.00 69.38 98 GLY A N 1
ATOM 766 C CA . GLY A 1 98 ? -3.556 5.062 -3.111 1.00 69.38 98 GLY A CA 1
ATOM 767 C C . GLY A 1 98 ? -5.049 4.722 -3.241 1.00 69.38 98 GLY A C 1
ATOM 768 O O . GLY A 1 98 ? -5.422 3.553 -3.163 1.00 69.38 98 GLY A O 1
ATOM 769 N N . GLY A 1 99 ? -5.925 5.720 -3.415 1.00 73.62 99 GLY A N 1
ATOM 770 C CA . GLY A 1 99 ? -7.376 5.522 -3.528 1.00 73.62 99 GLY A CA 1
ATOM 771 C C . GLY A 1 99 ? -8.098 5.244 -2.201 1.00 73.62 99 GLY A C 1
ATOM 772 O O . GLY A 1 99 ? -9.251 4.808 -2.203 1.00 73.62 99 GLY A O 1
ATOM 773 N N . TYR A 1 100 ? -7.456 5.498 -1.058 1.00 73.06 100 TYR A N 1
ATOM 774 C CA . TYR A 1 100 ? -8.042 5.313 0.268 1.00 73.06 100 TYR A CA 1
ATOM 775 C C . TYR A 1 100 ? -8.650 6.603 0.826 1.00 73.06 100 TYR A C 1
ATOM 777 O O . TYR A 1 100 ? -8.043 7.674 0.816 1.00 73.06 100 TYR A O 1
ATOM 785 N N . ALA A 1 101 ? -9.840 6.478 1.416 1.00 74.00 101 ALA A N 1
ATOM 786 C CA . ALA A 1 101 ? -10.452 7.539 2.209 1.00 74.00 101 ALA A CA 1
ATOM 787 C C . ALA A 1 101 ? -10.011 7.450 3.680 1.00 74.00 101 ALA A C 1
ATOM 789 O O . ALA A 1 101 ? -10.006 6.374 4.294 1.00 74.00 101 ALA A O 1
ATOM 790 N N . GLU A 1 102 ? -9.675 8.594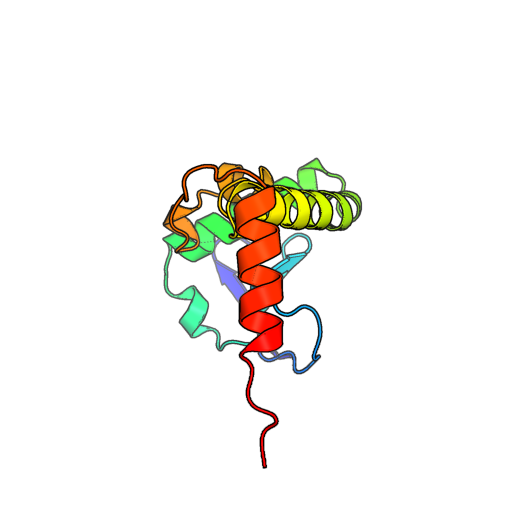 4.275 1.00 74.62 102 GLU A N 1
ATOM 791 C CA . GLU A 1 102 ? -9.419 8.678 5.710 1.00 74.62 102 GLU A CA 1
ATOM 792 C C . GLU A 1 102 ? -10.734 8.474 6.479 1.00 74.62 102 GLU A C 1
ATOM 794 O O . GLU A 1 102 ? -11.743 9.121 6.200 1.00 74.62 102 GLU A O 1
ATOM 799 N N . ARG A 1 103 ? -10.740 7.539 7.436 1.00 76.44 103 ARG A N 1
ATOM 800 C CA . ARG A 1 103 ? -11.902 7.258 8.285 1.00 76.44 103 ARG A CA 1
ATOM 801 C C . ARG A 1 103 ? -11.690 7.815 9.692 1.00 76.44 103 ARG A C 1
ATOM 803 O O . ARG A 1 103 ? -10.579 7.709 10.220 1.00 76.44 103 ARG A O 1
ATOM 810 N N . PRO A 1 104 ? -12.742 8.368 10.323 1.00 74.88 104 PRO A N 1
ATOM 811 C CA . PRO A 1 104 ? -12.655 8.851 11.693 1.00 74.88 104 PRO A CA 1
ATOM 812 C C . PRO A 1 104 ? -12.407 7.696 12.671 1.00 74.88 104 PRO A C 1
ATOM 814 O O . PRO A 1 104 ? -12.778 6.547 12.417 1.00 74.88 104 PRO A O 1
ATOM 817 N N . VAL A 1 105 ? -11.789 8.017 13.810 1.00 73.62 105 VAL A N 1
ATOM 818 C CA . VAL A 1 105 ? -11.579 7.054 14.901 1.00 73.62 105 VAL A CA 1
ATOM 819 C C . VAL A 1 105 ? -12.920 6.654 15.469 1.00 73.62 105 VAL A C 1
ATOM 821 O O . VAL A 1 105 ? -13.746 7.504 15.798 1.00 73.62 105 VAL A O 1
ATOM 824 N N . GLN A 1 106 ? -13.107 5.354 15.614 1.00 73.62 106 GLN A N 1
ATOM 825 C CA . GLN A 1 106 ? -14.248 4.782 16.295 1.00 73.62 106 GLN A CA 1
ATOM 826 C C . GLN A 1 106 ? -13.763 4.108 17.577 1.00 73.62 106 GLN A C 1
ATOM 828 O O . GLN A 1 106 ? -12.630 3.624 17.639 1.00 73.62 106 GLN A O 1
ATOM 833 N N . PRO A 1 107 ? -14.590 4.081 18.630 1.00 72.44 107 PRO A N 1
ATOM 834 C CA . PRO A 1 107 ? -14.219 3.376 19.841 1.00 72.44 107 PRO A CA 1
ATOM 835 C C . PRO A 1 107 ? -14.036 1.886 19.516 1.00 72.44 107 PRO A C 1
ATOM 837 O O . PRO A 1 107 ? -14.867 1.276 18.842 1.00 72.44 107 PRO A O 1
ATOM 840 N N . ILE A 1 108 ? -12.924 1.312 19.984 1.00 66.31 108 ILE A N 1
ATOM 841 C CA . ILE A 1 108 ? -12.459 -0.045 19.631 1.00 66.31 108 ILE A CA 1
ATOM 842 C C . ILE A 1 108 ? -13.560 -1.096 19.856 1.00 66.31 108 ILE A C 1
ATOM 844 O O . ILE A 1 108 ? -13.704 -2.036 19.074 1.00 66.31 108 ILE A O 1
ATOM 848 N N . ASN A 1 109 ? -14.394 -0.907 20.884 1.00 63.94 109 ASN A N 1
ATOM 849 C CA . ASN A 1 109 ? -15.525 -1.781 21.193 1.00 63.94 109 ASN A CA 1
ATOM 850 C C . ASN A 1 109 ? -16.548 -1.888 20.044 1.00 63.94 109 ASN A C 1
ATOM 852 O O . ASN A 1 109 ? -17.067 -2.977 19.804 1.00 63.94 109 ASN A O 1
ATOM 856 N N . ARG A 1 110 ? -16.812 -0.810 19.293 1.00 67.38 110 ARG A N 1
ATOM 857 C CA . ARG A 1 110 ? -17.687 -0.825 18.111 1.00 67.38 110 ARG A CA 1
ATOM 858 C C . ARG A 1 110 ? -17.052 -1.590 16.964 1.00 67.38 110 ARG A C 1
ATOM 860 O O . ARG A 1 110 ? -17.743 -2.397 16.354 1.00 67.38 110 ARG A O 1
ATOM 867 N N . THR A 1 111 ? -15.763 -1.382 16.704 1.00 65.19 111 THR A N 1
ATOM 868 C CA . THR A 1 111 ? -15.035 -2.085 15.640 1.00 65.19 111 THR A CA 1
ATOM 869 C C . THR A 1 111 ? -15.045 -3.591 15.871 1.00 65.19 111 THR A C 1
ATOM 871 O O . THR A 1 111 ? -15.406 -4.356 14.979 1.00 65.19 111 THR A O 1
ATOM 874 N N . VAL A 1 112 ? -14.710 -4.020 17.092 1.00 67.19 112 VAL A N 1
ATOM 875 C CA . VAL A 1 112 ? -14.710 -5.437 17.470 1.00 67.19 112 VAL A CA 1
ATOM 876 C C . VAL A 1 112 ? -16.124 -6.003 17.354 1.00 67.19 112 VAL A C 1
ATOM 878 O O . VAL A 1 112 ? -16.322 -7.030 16.715 1.00 67.19 112 VAL A O 1
ATOM 881 N N . THR A 1 113 ? -17.134 -5.299 17.868 1.00 67.00 113 THR A N 1
ATOM 882 C CA . THR A 1 113 ? -18.531 -5.758 17.805 1.00 67.00 113 THR A CA 1
ATOM 883 C C . THR A 1 113 ? -19.046 -5.857 16.364 1.00 67.00 113 THR A C 1
ATOM 885 O O . THR A 1 113 ? -19.735 -6.817 16.028 1.00 67.00 113 THR A O 1
ATOM 888 N N . GLN A 1 114 ? -18.685 -4.920 15.482 1.00 68.19 114 GLN A N 1
ATOM 889 C CA . GLN A 1 114 ? -19.025 -4.965 14.056 1.00 68.19 114 GLN A CA 1
ATOM 890 C C . GLN A 1 114 ? -18.301 -6.100 13.328 1.00 68.19 114 GLN A C 1
ATOM 892 O O . GLN A 1 114 ? -18.930 -6.798 12.537 1.00 68.19 114 GLN A O 1
ATOM 897 N N . ALA A 1 115 ? -17.019 -6.331 13.621 1.00 66.44 115 ALA A N 1
ATOM 898 C CA . ALA A 1 115 ? -16.256 -7.438 13.051 1.00 66.44 115 ALA A CA 1
ATOM 899 C C . ALA A 1 115 ? -16.839 -8.796 13.472 1.00 66.44 115 ALA A C 1
ATOM 901 O O . ALA A 1 115 ? -17.075 -9.656 12.624 1.00 66.44 115 ALA A O 1
ATOM 902 N N . PHE A 1 116 ? -17.152 -8.966 14.760 1.00 63.53 116 PHE A N 1
ATOM 903 C CA . PHE A 1 116 ? -17.803 -10.171 15.276 1.00 63.53 116 PHE A CA 1
ATOM 904 C C . PHE A 1 116 ? -19.224 -10.345 14.727 1.00 63.53 116 PHE A C 1
ATOM 906 O O . PHE A 1 116 ? -19.612 -11.463 14.397 1.00 63.53 116 PHE A O 1
ATOM 913 N N . SER A 1 117 ? -19.990 -9.262 14.570 1.00 63.53 117 SER A N 1
ATOM 914 C CA . SER A 1 117 ? -21.323 -9.302 13.958 1.00 63.53 117 SER A CA 1
ATOM 915 C C . SER A 1 117 ? -21.260 -9.698 12.478 1.00 63.53 117 SER A C 1
ATOM 917 O O . SER A 1 117 ? -22.013 -10.569 12.058 1.00 63.53 117 SER A O 1
ATOM 919 N N . ALA A 1 118 ? -20.309 -9.152 11.710 1.00 60.88 118 ALA A N 1
ATOM 920 C CA . ALA A 1 118 ? -20.081 -9.491 10.302 1.00 60.88 118 ALA A CA 1
ATOM 921 C C . ALA A 1 118 ? -19.599 -10.940 10.101 1.00 60.88 118 ALA A C 1
ATOM 923 O O . ALA A 1 118 ? -20.000 -11.614 9.154 1.00 60.88 118 ALA A O 1
ATOM 924 N N . LEU A 1 119 ? -18.762 -11.446 11.012 1.00 60.28 119 LEU A N 1
ATOM 925 C CA . LEU A 1 119 ? -18.370 -12.858 11.052 1.00 60.28 119 LEU A CA 1
ATOM 926 C C . LEU A 1 119 ? -19.559 -13.771 11.374 1.00 60.28 119 LEU A C 1
ATOM 928 O O . LEU A 1 119 ? -19.657 -14.862 10.820 1.00 60.28 119 LEU A O 1
ATOM 932 N N . ARG A 1 120 ? -20.473 -13.316 12.237 1.00 60.03 120 ARG A N 1
ATOM 933 C CA . ARG A 1 120 ? -21.671 -14.061 12.644 1.00 60.03 120 ARG A CA 1
ATOM 934 C C . ARG A 1 120 ? -22.785 -14.034 11.596 1.00 60.03 120 ARG A C 1
ATOM 936 O O . ARG A 1 120 ? -23.569 -14.974 11.538 1.00 60.03 120 ARG A O 1
ATOM 943 N N . SER A 1 121 ? -22.857 -12.986 10.779 1.00 54.00 121 SER A N 1
ATOM 944 C CA . SER A 1 121 ? -23.853 -12.829 9.715 1.00 54.00 121 SER A CA 1
ATOM 945 C C . SER A 1 121 ? -23.408 -13.382 8.364 1.00 54.00 121 SER A C 1
ATOM 947 O O . SER A 1 121 ? -24.213 -13.390 7.435 1.00 54.00 121 SER A O 1
ATOM 949 N N . ARG A 1 122 ? -22.170 -13.886 8.236 1.00 47.22 122 ARG A N 1
ATOM 950 C CA . ARG A 1 122 ? -21.729 -14.596 7.032 1.00 47.22 122 ARG A CA 1
ATOM 951 C C . ARG A 1 122 ? -22.562 -15.883 6.900 1.00 47.22 122 ARG A C 1
ATOM 953 O O . ARG A 1 122 ? -22.396 -16.782 7.727 1.00 47.22 122 ARG A O 1
ATOM 960 N N . PRO A 1 123 ? -23.460 -16.002 5.903 1.00 47.34 123 PRO A N 1
ATOM 961 C CA . PRO A 1 123 ? -24.203 -17.235 5.698 1.00 47.34 123 PRO A CA 1
ATOM 962 C C . PRO A 1 123 ? -23.196 -18.349 5.407 1.00 47.34 123 PRO A C 1
ATOM 964 O O . PRO A 1 123 ? -22.245 -18.136 4.646 1.00 47.34 123 PRO A O 1
ATOM 967 N N . LYS A 1 124 ? -23.389 -19.535 6.000 1.00 47.88 124 LYS A N 1
ATOM 968 C CA . LYS A 1 124 ? -22.764 -20.754 5.473 1.00 47.88 124 LYS A CA 1
ATOM 969 C C . LYS A 1 124 ? -23.188 -20.844 4.008 1.00 47.88 124 LYS A C 1
ATOM 971 O O . LYS A 1 124 ? -24.380 -20.962 3.736 1.00 47.88 124 LYS A O 1
ATOM 976 N N . ALA A 1 125 ? -22.233 -20.696 3.094 1.00 44.62 125 ALA A N 1
ATOM 977 C CA . ALA A 1 125 ? -22.485 -20.945 1.683 1.00 44.62 125 ALA A CA 1
ATOM 978 C C . ALA A 1 125 ? -23.000 -22.394 1.525 1.00 44.62 125 ALA A C 1
ATOM 980 O O . ALA A 1 125 ? -22.510 -23.258 2.263 1.00 44.62 125 ALA A O 1
ATOM 981 N N . PRO A 1 126 ? -24.003 -22.633 0.659 1.00 52.22 126 PRO A N 1
ATOM 982 C CA . PRO A 1 126 ? -24.510 -23.972 0.366 1.00 52.22 126 PRO A CA 1
ATOM 983 C C . PRO A 1 126 ? -23.459 -24.852 -0.320 1.00 52.22 126 PRO A C 1
ATOM 985 O O . PRO A 1 126 ? -22.572 -24.294 -1.009 1.00 52.22 126 PRO A O 1
#

pLDDT: mean 74.07, std 9.67, range [44.62, 86.12]